Protein AF-A0A2A4XDE1-F1 (afdb_monomer_lite)

pLDDT: mean 78.78, std 16.73, range [41.25, 96.0]

Sequence (62 aa):
MSDDKNKSNIKQRDPDLINAEVAMKRAAIKAREIAGKTGTAVVTSENKVIREEYPNQISSKH

Structure (mmCIF, N/CA/C/O backbone):
data_AF-A0A2A4XDE1-F1
#
_entry.id   AF-A0A2A4XDE1-F1
#
loop_
_atom_site.group_PDB
_atom_site.id
_atom_site.type_symbol
_atom_site.label_atom_id
_atom_site.label_alt_id
_atom_site.label_comp_id
_atom_site.label_asym_id
_atom_site.label_entity_id
_atom_site.label_seq_id
_atom_site.pdbx_PDB_ins_code
_atom_site.Cartn_x
_atom_site.Cartn_y
_atom_site.Cartn_z
_atom_site.occupancy
_atom_site.B_iso_or_equiv
_atom_site.auth_seq_id
_atom_site.auth_comp_id
_atom_site.auth_asym_id
_atom_site.auth_atom_id
_atom_site.pdbx_PDB_model_num
ATOM 1 N N . MET A 1 1 ? 40.162 -20.281 -31.929 1.00 51.53 1 MET A N 1
ATOM 2 C CA . MET A 1 1 ? 40.589 -19.125 -31.113 1.00 51.53 1 MET A CA 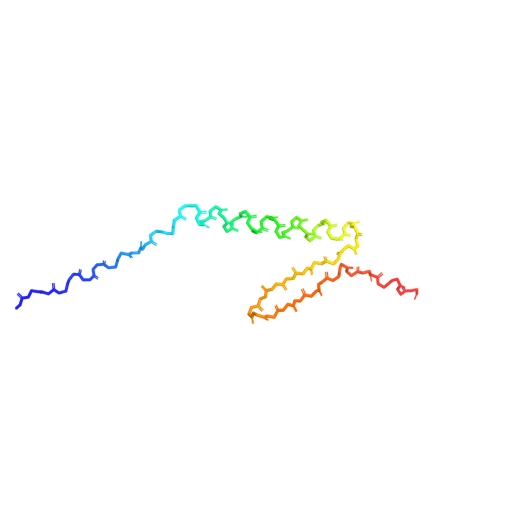1
ATOM 3 C C . MET A 1 1 ? 39.769 -17.924 -31.550 1.00 51.53 1 MET A C 1
ATOM 5 O O . MET A 1 1 ? 40.047 -17.381 -32.611 1.00 51.53 1 MET A O 1
ATOM 9 N N . SER A 1 2 ? 38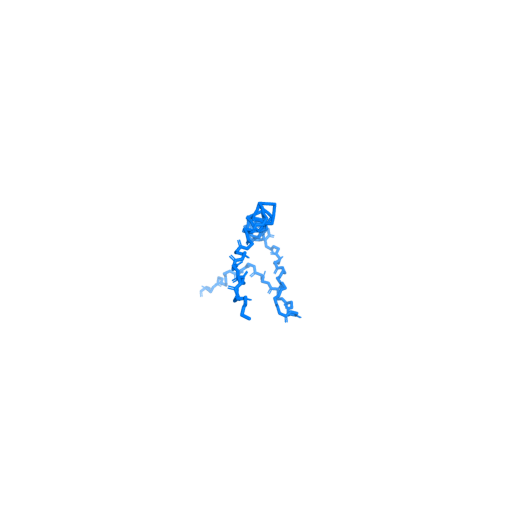.702 -17.583 -30.832 1.00 49.19 2 SER A N 1
ATOM 10 C CA . SER A 1 2 ? 37.999 -16.295 -30.952 1.00 49.19 2 SER A CA 1
ATOM 11 C C . SER A 1 2 ? 37.144 -16.148 -29.703 1.00 49.19 2 SER A C 1
ATOM 13 O O . SER A 1 2 ? 36.024 -16.646 -29.633 1.00 49.19 2 SER A O 1
ATOM 15 N N . ASP A 1 3 ? 37.788 -15.566 -28.703 1.00 52.97 3 ASP A N 1
ATOM 16 C CA . ASP A 1 3 ? 37.363 -15.477 -27.320 1.00 52.97 3 ASP A CA 1
ATOM 17 C C . ASP A 1 3 ? 36.086 -14.652 -27.130 1.00 52.97 3 ASP A C 1
ATOM 19 O O . ASP A 1 3 ? 35.873 -13.603 -27.747 1.00 52.97 3 ASP A O 1
ATOM 23 N N . ASP A 1 4 ? 35.264 -15.170 -26.222 1.00 58.66 4 ASP A N 1
ATOM 24 C CA . ASP A 1 4 ? 34.413 -14.472 -25.268 1.00 58.66 4 ASP A CA 1
ATOM 25 C C . ASP A 1 4 ? 34.342 -12.942 -25.392 1.00 58.66 4 ASP A C 1
ATOM 27 O O . ASP A 1 4 ? 35.165 -12.187 -24.870 1.00 58.66 4 ASP A O 1
ATOM 31 N N . LYS A 1 5 ? 33.240 -12.455 -25.966 1.00 53.72 5 LYS A N 1
ATOM 32 C CA . LYS A 1 5 ? 32.714 -11.121 -25.646 1.00 53.72 5 LYS A CA 1
ATOM 33 C C . LYS A 1 5 ? 31.280 -11.217 -25.151 1.00 53.72 5 LYS A C 1
ATOM 35 O O . LYS A 1 5 ? 30.375 -10.590 -25.694 1.00 53.72 5 LYS A O 1
ATOM 40 N N . ASN A 1 6 ? 31.088 -11.951 -24.057 1.00 51.78 6 ASN A N 1
ATOM 41 C CA . ASN A 1 6 ? 29.929 -11.777 -23.187 1.00 51.78 6 ASN A CA 1
ATOM 42 C C . ASN A 1 6 ? 30.084 -10.450 -22.415 1.00 51.78 6 ASN A C 1
ATOM 44 O O . ASN A 1 6 ? 30.392 -10.416 -21.226 1.00 51.78 6 ASN A O 1
ATOM 48 N N . LYS A 1 7 ? 29.964 -9.321 -23.128 1.00 54.91 7 LYS A N 1
ATOM 49 C CA . LYS A 1 7 ? 29.872 -7.998 -22.509 1.00 54.91 7 LYS A CA 1
ATOM 50 C C . LYS A 1 7 ? 28.500 -7.895 -21.858 1.00 54.91 7 LYS A C 1
ATOM 52 O O . LYS A 1 7 ? 27.504 -7.672 -22.539 1.00 54.91 7 LYS A O 1
ATOM 57 N N . SER A 1 8 ? 28.498 -8.059 -20.541 1.00 57.44 8 SER A N 1
ATOM 58 C CA . SER A 1 8 ? 27.487 -7.635 -19.575 1.00 57.44 8 SER A CA 1
ATOM 59 C C . SER A 1 8 ? 26.671 -6.427 -20.055 1.00 57.44 8 SER A C 1
ATOM 61 O O . SER A 1 8 ? 27.021 -5.272 -19.805 1.00 57.44 8 SER A O 1
ATOM 63 N N . ASN A 1 9 ? 25.564 -6.694 -20.746 1.00 57.56 9 ASN A N 1
ATOM 64 C CA . ASN A 1 9 ? 24.527 -5.710 -20.996 1.00 57.56 9 ASN A CA 1
ATOM 65 C C . ASN A 1 9 ? 23.753 -5.579 -19.683 1.00 57.56 9 ASN A C 1
ATOM 67 O O . ASN A 1 9 ? 22.812 -6.329 -19.419 1.00 57.56 9 ASN A O 1
ATOM 71 N N . ILE A 1 10 ? 24.236 -4.698 -18.804 1.00 62.28 10 ILE A N 1
ATOM 72 C CA . ILE A 1 10 ? 23.496 -4.259 -17.625 1.00 62.28 10 ILE A CA 1
ATOM 73 C C . ILE A 1 10 ? 22.264 -3.549 -18.187 1.00 62.28 10 ILE A C 1
ATOM 75 O O . ILE A 1 10 ? 22.325 -2.363 -18.502 1.00 62.28 10 ILE A O 1
ATOM 79 N N . LYS A 1 11 ? 21.178 -4.302 -18.414 1.00 65.50 11 LYS A N 1
ATOM 80 C CA . LYS A 1 11 ? 19.903 -3.760 -18.887 1.00 65.50 11 LYS A CA 1
ATOM 81 C C . LYS A 1 11 ? 19.526 -2.623 -17.944 1.00 65.50 11 LYS A C 1
ATOM 83 O O . LYS A 1 11 ? 19.190 -2.876 -16.785 1.00 65.50 11 LYS A O 1
ATOM 88 N N . GLN A 1 12 ? 19.616 -1.382 -18.421 1.00 69.94 12 GLN A N 1
ATOM 89 C CA . GLN A 1 12 ? 19.037 -0.250 -17.710 1.00 69.94 12 GLN A CA 1
ATOM 90 C C . GLN A 1 12 ? 17.566 -0.584 -17.464 1.00 69.94 12 GLN A C 1
ATOM 92 O O . GLN A 1 12 ? 16.867 -1.033 -18.374 1.00 69.94 12 GLN A O 1
ATOM 97 N N . ARG A 1 13 ? 17.124 -0.450 -16.208 1.00 71.50 13 ARG A N 1
ATOM 98 C CA . ARG A 1 13 ? 15.712 -0.618 -15.868 1.00 71.50 13 ARG A CA 1
ATOM 99 C C . ARG A 1 13 ? 14.913 0.373 -16.705 1.00 71.50 13 ARG A C 1
ATOM 101 O O . ARG A 1 13 ? 15.269 1.547 -16.765 1.00 71.50 13 ARG A O 1
ATOM 108 N N . ASP A 1 14 ? 13.866 -0.130 -17.341 1.00 81.12 14 ASP A N 1
ATOM 109 C CA . ASP A 1 14 ? 12.976 0.672 -18.164 1.00 81.12 14 ASP A CA 1
ATOM 110 C C . ASP A 1 14 ? 12.427 1.867 -17.346 1.00 81.12 14 ASP A C 1
ATOM 112 O O . ASP A 1 14 ? 11.979 1.665 -16.208 1.00 81.12 14 ASP A O 1
ATOM 116 N N . PRO A 1 15 ? 12.509 3.108 -17.859 1.00 83.38 15 PRO A N 1
ATOM 117 C CA . PRO A 1 15 ? 12.062 4.297 -17.137 1.00 83.38 15 PRO A CA 1
ATOM 118 C C . PRO A 1 15 ? 10.603 4.231 -16.675 1.00 83.38 15 PRO A C 1
ATOM 120 O O . PRO A 1 15 ? 10.289 4.723 -15.588 1.00 83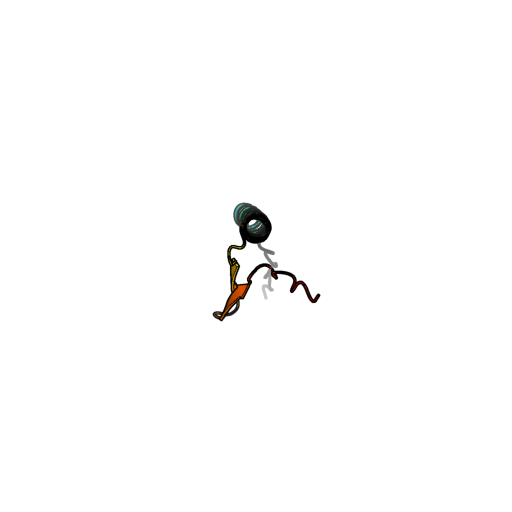.38 15 PRO A O 1
ATOM 123 N N . ASP A 1 16 ? 9.721 3.585 -17.440 1.00 87.12 16 ASP A N 1
ATOM 124 C CA . ASP A 1 16 ? 8.311 3.456 -17.075 1.00 87.12 16 ASP A CA 1
ATOM 125 C C . ASP A 1 16 ? 8.139 2.485 -15.912 1.00 87.12 16 ASP A C 1
ATOM 127 O O . ASP A 1 16 ? 7.368 2.759 -14.991 1.00 87.12 16 ASP A O 1
ATOM 131 N N . LEU A 1 17 ? 8.924 1.403 -15.874 1.00 86.12 17 LEU A N 1
ATOM 132 C CA . LEU A 1 17 ? 8.950 0.495 -14.724 1.00 86.12 17 LEU A CA 1
ATOM 133 C C . LEU A 1 17 ? 9.426 1.199 -13.446 1.00 86.12 17 LEU A C 1
ATOM 135 O O . LEU A 1 17 ? 8.874 0.960 -12.371 1.00 86.12 17 LEU A O 1
ATOM 139 N N . ILE A 1 18 ? 10.413 2.094 -13.549 1.00 89.12 18 ILE A N 1
ATOM 140 C CA . ILE A 1 18 ? 10.876 2.900 -12.408 1.00 89.12 18 ILE A CA 1
ATOM 141 C C . ILE A 1 18 ? 9.753 3.828 -11.929 1.00 89.12 18 ILE A C 1
ATOM 143 O O . ILE A 1 18 ? 9.450 3.880 -10.734 1.00 89.12 18 ILE A O 1
ATOM 147 N N . ASN A 1 19 ? 9.106 4.535 -12.855 1.00 90.88 19 ASN A N 1
ATOM 148 C CA . ASN A 1 19 ? 8.016 5.453 -12.537 1.00 90.88 19 ASN A CA 1
ATOM 149 C C . ASN A 1 19 ? 6.811 4.722 -11.926 1.00 90.88 19 ASN A C 1
ATOM 151 O O . ASN A 1 19 ? 6.229 5.206 -10.952 1.00 90.88 19 ASN A O 1
ATOM 155 N N . ALA A 1 20 ? 6.476 3.537 -12.437 1.00 92.62 20 ALA A N 1
ATOM 156 C CA . ALA A 1 20 ? 5.414 2.690 -11.909 1.00 92.62 20 ALA A CA 1
ATOM 157 C C . ALA A 1 20 ? 5.713 2.218 -10.478 1.00 92.62 20 ALA A C 1
ATOM 159 O O . ALA A 1 20 ? 4.833 2.269 -9.616 1.00 92.62 20 ALA A O 1
ATOM 160 N N . GLU A 1 21 ? 6.958 1.825 -10.187 1.00 91.81 21 GLU A N 1
ATOM 161 C CA . GLU A 1 21 ? 7.381 1.448 -8.834 1.00 91.81 21 GLU A CA 1
ATOM 162 C C . GLU A 1 21 ? 7.207 2.623 -7.854 1.00 91.81 21 GLU A C 1
ATOM 164 O O . GLU A 1 21 ? 6.665 2.465 -6.756 1.00 91.81 21 GLU A O 1
ATOM 169 N N . VAL A 1 22 ? 7.610 3.831 -8.262 1.00 93.50 22 VAL A N 1
ATOM 170 C CA . VAL A 1 22 ? 7.449 5.051 -7.454 1.00 93.50 22 VAL A CA 1
ATOM 171 C C . VAL A 1 22 ? 5.970 5.392 -7.248 1.00 93.50 22 VAL A C 1
ATOM 173 O O . VAL A 1 22 ? 5.568 5.727 -6.129 1.00 93.50 22 VAL A O 1
ATOM 176 N N . ALA A 1 23 ? 5.147 5.288 -8.292 1.00 95.56 23 ALA A N 1
ATOM 177 C CA . ALA A 1 23 ? 3.711 5.538 -8.212 1.00 95.56 23 ALA A CA 1
ATOM 178 C C . ALA A 1 23 ? 3.021 4.564 -7.246 1.00 95.56 23 ALA A C 1
ATOM 180 O O . ALA A 1 23 ? 2.252 5.000 -6.386 1.00 95.56 23 ALA A O 1
ATOM 181 N N . MET A 1 24 ? 3.357 3.272 -7.312 1.00 92.94 24 MET A N 1
ATOM 182 C CA . MET A 1 24 ? 2.836 2.264 -6.385 1.00 92.94 24 MET A CA 1
ATOM 183 C C . MET A 1 24 ? 3.226 2.553 -4.934 1.00 92.94 24 MET A C 1
ATOM 185 O O . MET A 1 24 ? 2.367 2.508 -4.054 1.00 92.94 24 MET A O 1
ATOM 189 N N . LYS A 1 25 ? 4.487 2.919 -4.667 1.00 93.88 25 LYS A N 1
ATOM 190 C CA . LYS A 1 25 ? 4.930 3.291 -3.310 1.00 93.88 25 LYS A CA 1
ATOM 191 C C . LYS A 1 25 ? 4.124 4.467 -2.753 1.00 93.88 25 LYS A C 1
ATOM 193 O O . LYS A 1 25 ? 3.675 4.419 -1.609 1.00 93.88 25 LYS A O 1
ATOM 198 N N . ARG A 1 26 ? 3.889 5.500 -3.569 1.00 96.00 26 ARG A N 1
ATOM 199 C CA . ARG A 1 26 ? 3.072 6.665 -3.183 1.00 96.00 26 ARG A CA 1
ATOM 200 C C . ARG A 1 26 ? 1.616 6.284 -2.925 1.00 96.00 26 ARG A C 1
ATOM 202 O O . ARG A 1 26 ? 1.043 6.721 -1.929 1.00 96.00 26 ARG A O 1
ATOM 209 N N . ALA A 1 27 ? 1.032 5.456 -3.790 1.00 93.25 27 ALA A N 1
ATOM 210 C CA . ALA A 1 27 ? -0.335 4.972 -3.628 1.00 93.25 27 ALA A CA 1
ATOM 211 C C . ALA A 1 27 ? -0.501 4.176 -2.324 1.00 93.25 27 ALA A C 1
ATOM 213 O O . ALA A 1 27 ? -1.454 4.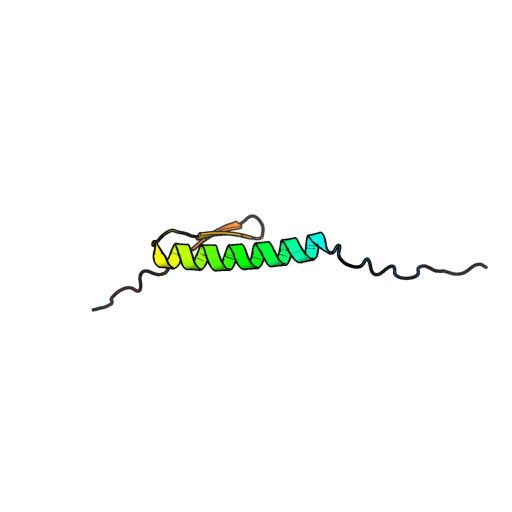412 -1.585 1.00 93.25 27 ALA A O 1
ATOM 214 N N . ALA A 1 28 ? 0.461 3.310 -1.994 1.00 91.62 28 ALA A N 1
ATOM 215 C CA . ALA A 1 28 ? 0.446 2.528 -0.761 1.00 91.62 28 ALA A CA 1
ATOM 216 C C . ALA A 1 28 ? 0.501 3.407 0.500 1.00 91.62 28 ALA A C 1
ATOM 218 O O . ALA A 1 28 ? -0.243 3.170 1.449 1.00 91.62 28 ALA A O 1
ATOM 219 N N . ILE A 1 29 ? 1.347 4.444 0.513 1.00 92.75 29 ILE A N 1
ATOM 220 C CA . ILE A 1 29 ? 1.413 5.401 1.632 1.00 92.75 29 ILE A CA 1
ATOM 221 C C . ILE A 1 29 ? 0.066 6.113 1.794 1.00 92.75 29 ILE A C 1
ATOM 223 O O . ILE A 1 29 ? -0.511 6.106 2.880 1.00 92.75 29 ILE A O 1
ATOM 227 N N . LYS A 1 30 ? -0.482 6.649 0.699 1.00 92.56 30 LYS A N 1
ATOM 228 C CA . LYS A 1 30 ? -1.759 7.370 0.721 1.00 92.56 30 LYS A CA 1
ATOM 229 C C . LYS A 1 30 ? -2.930 6.479 1.151 1.00 92.56 30 LYS A C 1
ATOM 231 O O . LYS A 1 30 ? -3.806 6.938 1.877 1.00 92.56 30 LYS A O 1
ATOM 236 N N . ALA A 1 31 ? -2.937 5.208 0.746 1.00 90.94 31 ALA A N 1
ATOM 237 C CA . ALA A 1 31 ? -3.942 4.239 1.177 1.00 90.94 31 ALA A CA 1
ATOM 238 C C . ALA A 1 31 ? -3.915 4.036 2.700 1.00 90.94 31 ALA A C 1
ATOM 240 O O . ALA A 1 31 ? -4.967 4.082 3.332 1.00 90.94 31 ALA A O 1
ATOM 241 N N . ARG A 1 32 ? -2.723 3.908 3.302 1.00 89.56 32 ARG A N 1
ATOM 242 C CA . ARG A 1 32 ? -2.566 3.806 4.764 1.00 89.56 32 ARG A CA 1
ATOM 243 C C . ARG A 1 32 ? -3.008 5.072 5.493 1.00 89.56 32 ARG A C 1
ATOM 245 O O . ARG A 1 32 ? -3.669 4.980 6.522 1.00 89.56 32 ARG A O 1
ATOM 252 N N . GLU A 1 33 ? -2.693 6.250 4.958 1.00 91.25 33 GLU A N 1
ATOM 253 C CA . GLU A 1 33 ? -3.153 7.518 5.537 1.00 91.25 33 GLU A CA 1
ATOM 254 C C . GLU A 1 33 ? -4.682 7.637 5.525 1.00 91.25 33 GLU A C 1
ATOM 256 O O . GLU A 1 33 ? -5.284 8.051 6.515 1.00 91.25 33 GLU A O 1
ATOM 261 N N . ILE A 1 34 ? -5.320 7.279 4.407 1.00 90.25 34 ILE A N 1
ATOM 262 C CA . ILE A 1 34 ? -6.782 7.309 4.278 1.00 90.25 34 ILE A CA 1
ATOM 263 C C . ILE A 1 34 ? -7.416 6.277 5.211 1.00 90.25 34 ILE A C 1
ATOM 265 O O . ILE A 1 34 ? -8.375 6.603 5.910 1.00 90.25 34 ILE A O 1
ATOM 269 N N . ALA A 1 35 ? -6.867 5.066 5.265 1.00 89.62 35 ALA A N 1
ATOM 270 C CA . ALA A 1 35 ? -7.293 4.025 6.190 1.00 89.62 35 ALA A CA 1
ATOM 271 C C . ALA A 1 35 ? -7.242 4.509 7.642 1.00 89.62 35 ALA A C 1
ATOM 273 O O . ALA A 1 35 ? -8.260 4.471 8.327 1.00 89.62 35 ALA A O 1
ATOM 274 N N . GLY A 1 36 ? -6.117 5.091 8.073 1.00 88.75 36 GLY A N 1
ATOM 275 C CA . GLY A 1 36 ? -5.974 5.671 9.410 1.00 88.75 36 GLY A CA 1
ATOM 276 C C . GLY A 1 36 ? -7.001 6.761 9.728 1.00 88.75 36 GLY A C 1
ATOM 277 O O . GLY A 1 36 ? -7.505 6.817 10.844 1.00 88.75 36 GLY A O 1
ATOM 278 N N . LYS A 1 37 ? -7.363 7.596 8.746 1.00 89.12 37 LYS A N 1
ATOM 279 C CA . LYS A 1 37 ? -8.375 8.655 8.917 1.00 89.12 37 LYS A CA 1
ATOM 280 C C . LYS A 1 37 ? -9.810 8.134 8.956 1.00 89.12 37 LYS A C 1
ATOM 282 O O . LYS A 1 37 ? -10.654 8.733 9.610 1.00 89.12 37 LYS A O 1
ATOM 287 N N . THR A 1 38 ? -10.097 7.072 8.212 1.00 90.25 38 THR A N 1
ATOM 288 C CA . THR A 1 38 ? -11.462 6.549 8.025 1.00 90.25 38 THR A CA 1
ATOM 289 C C . THR A 1 38 ? -11.773 5.348 8.912 1.00 90.25 38 THR A C 1
ATOM 291 O O . THR A 1 38 ? -12.920 4.920 8.964 1.00 90.25 38 THR A O 1
ATOM 294 N N . GLY A 1 39 ? -10.770 4.788 9.594 1.00 85.62 39 GLY A N 1
ATOM 295 C CA . GLY A 1 39 ? -10.899 3.517 10.304 1.00 85.62 39 GLY A CA 1
ATOM 296 C C . GLY A 1 39 ? -1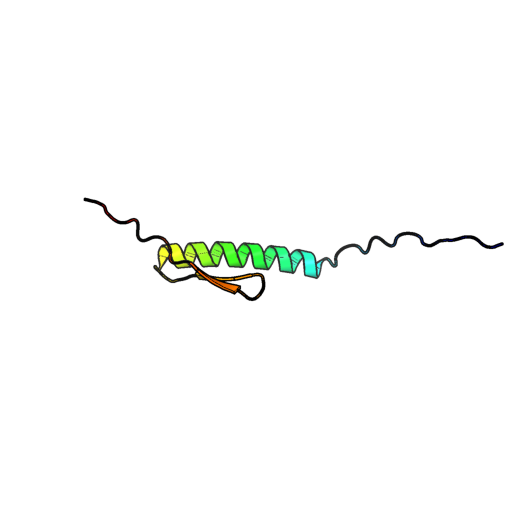1.049 2.313 9.367 1.00 85.62 39 GLY A C 1
ATOM 297 O O . GLY A 1 39 ? -11.469 1.249 9.809 1.00 85.62 39 GLY A O 1
ATOM 298 N N . THR A 1 40 ? -10.731 2.470 8.079 1.00 88.75 40 THR A N 1
ATOM 299 C CA . THR A 1 40 ? -10.837 1.394 7.081 1.00 88.75 40 THR A CA 1
ATOM 300 C C . THR A 1 40 ? -9.619 0.473 7.159 1.00 88.75 40 THR A C 1
ATOM 302 O O . THR A 1 40 ? -8.510 0.936 7.412 1.00 88.75 40 THR A O 1
ATOM 305 N N . ALA A 1 41 ? -9.804 -0.823 6.910 1.00 87.31 41 ALA A N 1
ATOM 306 C CA . ALA A 1 41 ? -8.708 -1.786 6.819 1.00 87.31 41 ALA A CA 1
ATOM 307 C C . ALA A 1 41 ? -7.863 -1.587 5.549 1.00 87.31 41 ALA A C 1
ATOM 309 O O . ALA A 1 41 ? -8.385 -1.239 4.487 1.00 87.31 41 ALA A O 1
ATOM 310 N N . VAL A 1 42 ? -6.564 -1.871 5.634 1.00 90.38 42 VAL A N 1
ATOM 311 C CA . VAL A 1 42 ? -5.667 -1.978 4.476 1.00 90.38 42 VAL A CA 1
ATOM 312 C C . VAL A 1 42 ? -5.343 -3.443 4.238 1.00 90.38 42 VAL A C 1
ATOM 314 O O . VAL A 1 42 ? -4.858 -4.125 5.134 1.00 90.38 42 VAL A O 1
ATOM 317 N N . VAL A 1 43 ? -5.554 -3.916 3.011 1.00 90.38 43 VAL A N 1
ATOM 318 C CA . VAL A 1 43 ? -5.176 -5.272 2.601 1.00 90.38 43 VAL A CA 1
ATOM 319 C C . VAL A 1 43 ? -3.848 -5.220 1.853 1.00 90.38 43 VAL A C 1
ATOM 321 O O . VAL A 1 43 ? -3.708 -4.484 0.875 1.00 90.38 43 VAL A O 1
ATOM 324 N N . THR A 1 44 ? -2.869 -6.007 2.289 1.00 89.38 44 THR A N 1
ATOM 325 C CA . THR A 1 44 ? -1.595 -6.204 1.588 1.00 89.38 44 THR A CA 1
ATOM 326 C C . THR A 1 44 ? -1.456 -7.656 1.146 1.00 89.38 44 THR A C 1
ATOM 328 O O . THR A 1 44 ? -1.979 -8.568 1.781 1.00 89.38 44 THR A O 1
ATOM 331 N N . SER A 1 45 ? -0.773 -7.879 0.023 1.00 88.31 45 SER A N 1
ATOM 332 C CA . SER A 1 45 ? -0.483 -9.218 -0.487 1.00 88.31 45 SER A CA 1
ATOM 333 C C . SER A 1 45 ? 1.014 -9.351 -0.712 1.00 88.31 45 SER A C 1
ATOM 335 O O . SER A 1 45 ? 1.582 -8.654 -1.551 1.00 88.31 45 SER A O 1
ATOM 337 N N . GLU A 1 46 ? 1.642 -10.273 0.005 1.00 90.69 46 GLU A N 1
ATOM 338 C CA . GLU A 1 46 ? 3.071 -10.550 -0.089 1.00 90.69 46 GLU A CA 1
ATOM 339 C C . GLU A 1 46 ? 3.300 -12.061 -0.040 1.00 90.69 46 GLU A C 1
ATOM 341 O O . GLU A 1 46 ? 2.732 -12.754 0.798 1.00 90.69 46 GLU A O 1
ATOM 346 N N . ASN A 1 47 ? 4.121 -12.602 -0.945 1.00 92.12 47 ASN A N 1
ATOM 347 C CA . ASN A 1 47 ? 4.447 -14.035 -0.984 1.00 92.12 47 ASN A CA 1
ATOM 348 C C . ASN A 1 47 ? 3.215 -14.961 -1.010 1.00 92.12 47 ASN A C 1
ATOM 350 O O . ASN A 1 47 ? 3.222 -16.029 -0.402 1.00 92.12 47 ASN A O 1
ATOM 354 N N . LYS A 1 48 ? 2.157 -14.554 -1.732 1.00 91.19 48 LYS A N 1
ATOM 355 C CA . LYS A 1 48 ? 0.845 -15.236 -1.789 1.00 91.19 48 LYS A CA 1
ATOM 356 C C . LYS A 1 48 ? 0.085 -15.262 -0.454 1.00 91.19 48 LYS A C 1
ATOM 358 O O . LYS A 1 48 ? -0.910 -15.970 -0.337 1.00 91.19 48 LYS A O 1
ATOM 363 N N . VAL A 1 49 ? 0.530 -14.491 0.534 1.00 93.56 49 VAL A N 1
ATOM 364 C CA . VAL A 1 49 ? -0.149 -14.296 1.813 1.00 93.56 49 VAL A CA 1
ATOM 365 C C . VAL A 1 49 ? -0.858 -12.953 1.777 1.00 93.56 49 VAL A C 1
ATOM 367 O O . VAL A 1 49 ? -0.240 -11.923 1.512 1.00 93.56 49 VAL A O 1
ATOM 370 N N . ILE A 1 50 ? -2.155 -12.972 2.064 1.00 91.88 50 ILE A N 1
ATOM 371 C CA . ILE A 1 50 ? -2.959 -11.767 2.243 1.00 91.88 50 ILE A CA 1
ATOM 372 C C . ILE A 1 50 ? -2.932 -11.401 3.727 1.00 91.88 50 ILE A C 1
ATOM 374 O O . ILE A 1 50 ? -3.120 -12.266 4.583 1.00 91.88 50 ILE A O 1
ATOM 378 N N . ARG A 1 51 ? -2.674 -10.132 4.034 1.00 90.62 51 ARG A N 1
ATOM 379 C CA . ARG A 1 51 ? -2.703 -9.581 5.391 1.00 90.62 51 ARG A CA 1
ATOM 380 C C . ARG A 1 51 ? -3.643 -8.392 5.434 1.00 90.62 51 ARG A C 1
ATOM 382 O O . ARG A 1 51 ? -3.591 -7.531 4.561 1.00 90.62 51 ARG A O 1
ATOM 389 N N . GLU A 1 52 ? -4.460 -8.340 6.471 1.00 89.06 52 GLU A N 1
ATOM 390 C CA . GLU A 1 52 ? -5.319 -7.198 6.759 1.00 89.06 52 GLU A CA 1
ATOM 391 C C . GLU A 1 52 ? -4.730 -6.420 7.935 1.00 89.06 52 GLU A C 1
ATOM 393 O O . GLU A 1 52 ? -4.516 -6.966 9.017 1.00 89.06 52 GLU A O 1
ATOM 398 N N . GLU A 1 53 ? -4.446 -5.142 7.715 1.00 84.38 53 GLU A N 1
ATOM 399 C CA . GLU A 1 53 ? -3.976 -4.207 8.728 1.00 84.38 53 GLU A CA 1
ATOM 400 C C . GLU A 1 53 ? -5.101 -3.227 9.044 1.00 84.38 53 GLU A C 1
ATOM 402 O O . GLU A 1 53 ? -5.496 -2.407 8.212 1.00 84.38 53 GLU A O 1
ATOM 407 N N . TYR A 1 54 ? -5.613 -3.299 10.268 1.00 81.88 54 TYR A N 1
ATOM 408 C CA . TYR A 1 54 ? -6.546 -2.310 10.785 1.00 81.88 54 TYR A CA 1
ATOM 409 C C . TYR A 1 54 ? -5.726 -1.204 11.454 1.00 81.88 54 TYR A C 1
ATOM 411 O O . TYR A 1 54 ? -4.838 -1.515 12.256 1.00 81.88 54 TYR A O 1
ATOM 419 N N . PRO A 1 55 ? -5.973 0.082 11.146 1.00 76.00 55 PRO A N 1
ATOM 420 C CA . PRO A 1 55 ? -5.352 1.166 11.887 1.00 76.00 55 PRO A CA 1
ATOM 421 C C . PRO A 1 55 ? -5.727 0.983 13.354 1.00 76.00 55 PRO A C 1
ATOM 423 O O . PRO A 1 55 ? -6.908 0.952 13.694 1.00 76.00 55 PRO A O 1
ATOM 426 N N . ASN A 1 56 ? -4.707 0.767 14.188 1.00 67.44 56 ASN A N 1
ATOM 427 C CA . ASN A 1 56 ? -4.850 0.431 15.596 1.00 67.44 56 ASN A CA 1
ATOM 428 C C . ASN A 1 56 ? -5.812 1.450 16.220 1.00 67.44 56 ASN A C 1
ATOM 430 O O . ASN A 1 56 ? -5.453 2.620 16.377 1.00 67.44 56 ASN A O 1
ATOM 434 N N . GLN A 1 57 ? -7.038 1.032 16.549 1.00 60.41 57 GLN A N 1
ATOM 435 C CA . GLN A 1 57 ? -7.818 1.757 17.535 1.00 60.41 57 GLN A CA 1
ATOM 436 C C . GLN A 1 57 ? -6.973 1.626 18.785 1.00 60.41 57 GLN A C 1
ATOM 438 O O . GLN A 1 57 ? -6.942 0.557 19.389 1.00 60.41 57 GLN A O 1
ATOM 443 N N . ILE A 1 58 ? -6.170 2.652 19.080 1.00 54.19 58 ILE A N 1
ATOM 444 C CA . ILE A 1 58 ? -5.412 2.725 20.316 1.00 54.19 58 ILE A CA 1
ATOM 445 C C . ILE A 1 58 ? -6.443 2.423 21.386 1.00 54.19 58 ILE A C 1
ATOM 447 O O . ILE A 1 58 ? -7.369 3.201 21.607 1.00 54.19 58 ILE A O 1
ATOM 451 N N . SER A 1 59 ? -6.325 1.224 21.949 1.00 47.34 59 SER A N 1
ATOM 452 C CA . SER A 1 59 ? -7.028 0.801 23.134 1.00 47.34 59 SER A CA 1
ATOM 453 C C . SER A 1 59 ? -6.801 1.927 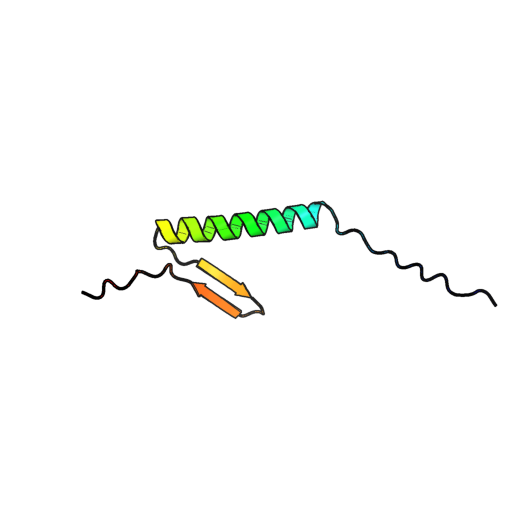24.130 1.00 47.34 59 SER A C 1
ATOM 455 O O . SER A 1 59 ? -5.712 2.044 24.693 1.00 47.34 59 SER A O 1
ATOM 457 N N . SER A 1 60 ? -7.821 2.766 24.298 1.00 45.06 60 SER A N 1
ATOM 458 C CA . SER A 1 60 ? -8.031 3.576 25.482 1.00 45.06 60 SER A CA 1
ATOM 459 C C . SER A 1 60 ? -8.059 2.595 26.652 1.00 45.06 60 SER A C 1
ATOM 461 O O . SER A 1 60 ? -9.105 2.063 27.016 1.00 45.06 60 SER A O 1
ATOM 463 N N . LYS A 1 61 ? -6.879 2.246 27.168 1.00 46.38 61 LYS A N 1
ATOM 464 C CA . LYS A 1 61 ? -6.761 1.678 28.501 1.00 46.38 61 LYS A CA 1
ATOM 465 C C . LYS A 1 61 ? -6.929 2.866 29.439 1.00 46.38 61 LYS A C 1
ATOM 467 O O . LYS A 1 61 ? -6.040 3.709 29.522 1.00 46.38 61 LYS A O 1
ATOM 472 N N . HIS A 1 62 ? -8.140 2.944 29.987 1.00 41.25 62 HIS A N 1
ATOM 473 C CA . HIS A 1 62 ? -8.503 3.696 31.185 1.00 41.25 62 HIS A CA 1
ATOM 474 C C . HIS A 1 62 ? -7.528 3.420 32.332 1.00 41.25 62 HIS A C 1
ATOM 476 O O . HIS A 1 62 ? -7.063 2.258 32.428 1.00 41.25 62 HIS A O 1
#

Radius of gyration: 21.53 Å; chains: 1; bounding box: 52×28×62 Å

Secondary structure (DSSP, 8-state):
-----------PPPHHHHHHHHHHHHHHHHHHHHHHHHT--EEEEETTEEEEE---------

Foldseek 3Di:
DDDDPPPPPVPDPDPVVVVVVVVVVVVLVVVVVVQLVPQNWDWDADPNDIDIDGNDPPPPPD